Protein AF-A0A840H169-F1 (afdb_monomer_lite)

Sequence (80 aa):
MVFDATIQASQSAHVPAATKTELALEIVGEEAFDALGSATPIGRVGDPSETGAVVAFLASSDSSFMTGGEVFVDGGLAQV

Secondary structure (DSSP, 8-state):
-------------SS---B--HHHHHHH-HHHHHHHHHHSTTSSPBPHHHHHHHHHHHTSGGGTT--S-----STTTT--

Foldseek 3Di:
DPPPFPPCLPCCCVPHLAEDDPVCCVVQNDVVQQVSQCLAPQNHGHYVVLVVVVVVCCVDCVCVPPGPDHDDPRSCNVPD

Structure (mmCIF, N/CA/C/O backbone):
data_AF-A0A840H169-F1
#
_entry.id   AF-A0A840H169-F1
#
loop_
_atom_site.group_PDB
_atom_site.id
_atom_site.type_symbol
_atom_site.label_atom_id
_atom_site.label_alt_id
_atom_site.label_comp_id
_atom_site.label_asym_id
_atom_site.label_entity_id
_atom_site.label_seq_id
_atom_site.pdbx_PDB_ins_code
_atom_site.Cartn_x
_atom_site.Cartn_y
_atom_site.Cartn_z
_atom_site.occupancy
_atom_site.B_iso_or_equiv
_atom_site.auth_seq_id
_atom_site.auth_comp_id
_atom_site.auth_asym_id
_atom_site.auth_atom_id
_atom_site.pdbx_PDB_model_num
ATOM 1 N N . MET A 1 1 ? -20.196 4.284 20.091 1.00 39.78 1 MET A N 1
ATOM 2 C CA . MET A 1 1 ? -19.548 5.552 19.706 1.00 39.78 1 MET A CA 1
ATOM 3 C C . MET A 1 1 ? -18.079 5.235 19.453 1.00 39.78 1 MET A C 1
ATOM 5 O O . MET A 1 1 ? -17.318 5.280 20.397 1.00 39.78 1 MET A O 1
ATOM 9 N N . VAL A 1 2 ? -17.732 4.756 18.253 1.00 38.00 2 VAL A N 1
ATOM 10 C CA . VAL A 1 2 ? -16.356 4.661 17.709 1.00 38.00 2 VAL A CA 1
ATOM 11 C C . VAL A 1 2 ? -16.492 4.216 16.246 1.00 38.00 2 VAL A C 1
ATOM 13 O O . VAL A 1 2 ? -16.343 3.051 15.912 1.00 38.00 2 VAL A O 1
ATOM 16 N N . PHE A 1 3 ? -16.914 5.145 15.392 1.00 35.97 3 PHE A N 1
ATOM 17 C CA . PHE A 1 3 ? -16.850 5.028 13.927 1.00 35.97 3 PHE A CA 1
ATOM 18 C C . PHE A 1 3 ? -16.184 6.293 13.364 1.00 35.97 3 PHE A C 1
ATOM 20 O O . PHE A 1 3 ? -16.591 6.814 12.335 1.00 35.97 3 PHE A O 1
ATOM 27 N N . ASP A 1 4 ? -15.198 6.829 14.089 1.00 40.34 4 ASP A N 1
ATOM 28 C CA . ASP A 1 4 ? -14.475 8.045 13.703 1.00 40.34 4 ASP A CA 1
ATOM 29 C C . ASP A 1 4 ? -12.964 7.814 13.754 1.00 40.34 4 ASP A C 1
ATOM 31 O O . ASP A 1 4 ? -12.217 8.413 14.520 1.00 40.34 4 ASP A O 1
ATOM 35 N N . ALA A 1 5 ? -12.530 6.842 12.963 1.00 39.22 5 ALA A N 1
ATOM 36 C CA . ALA A 1 5 ? -11.144 6.716 12.556 1.00 39.22 5 ALA A CA 1
ATOM 37 C C . ALA A 1 5 ? -11.156 6.440 11.057 1.00 39.22 5 ALA A C 1
ATOM 39 O O . ALA A 1 5 ? -10.751 5.380 10.586 1.00 39.22 5 ALA A O 1
ATOM 40 N N . THR A 1 6 ? -11.670 7.404 10.292 1.00 42.44 6 THR A N 1
ATOM 41 C CA . THR A 1 6 ? -11.329 7.476 8.872 1.00 42.44 6 THR A CA 1
ATOM 42 C C . THR A 1 6 ? -9.880 7.945 8.827 1.00 42.44 6 THR A C 1
ATOM 44 O O . THR A 1 6 ? -9.600 9.124 8.630 1.00 42.44 6 THR A O 1
ATOM 47 N N . ILE A 1 7 ? -8.947 7.031 9.114 1.00 43.12 7 ILE A N 1
ATOM 48 C CA . ILE A 1 7 ? -7.545 7.219 8.768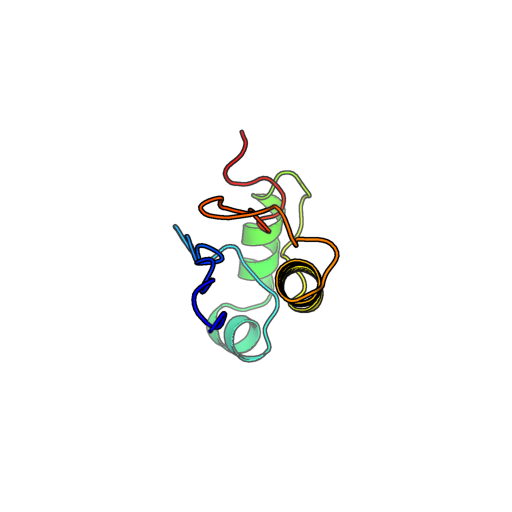 1.00 43.12 7 ILE A CA 1
ATOM 49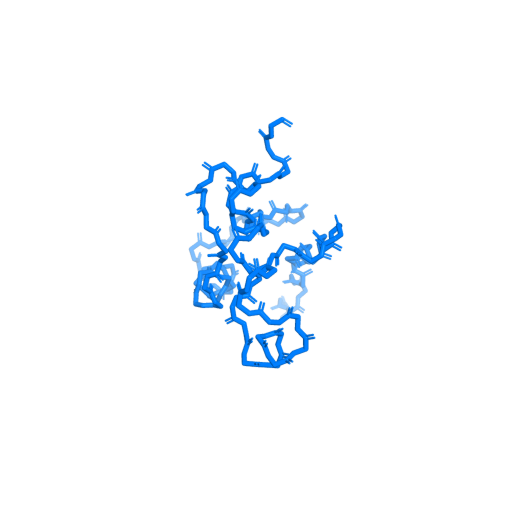 C C . ILE A 1 7 ? -7.580 7.437 7.264 1.00 43.12 7 ILE A C 1
ATOM 51 O O . ILE A 1 7 ? -7.943 6.536 6.505 1.00 43.12 7 ILE A O 1
ATOM 55 N N . GLN A 1 8 ? -7.288 8.663 6.838 1.00 40.94 8 GLN A N 1
ATOM 56 C CA . GLN A 1 8 ? -6.926 8.902 5.459 1.00 40.94 8 GLN A CA 1
ATOM 57 C C . GLN A 1 8 ? -5.652 8.085 5.268 1.00 40.94 8 GLN A C 1
ATOM 59 O O . GLN A 1 8 ? -4.559 8.549 5.576 1.00 40.94 8 GLN A O 1
ATOM 64 N N . ALA A 1 9 ? -5.789 6.835 4.811 1.00 41.56 9 ALA A N 1
ATOM 65 C CA . ALA A 1 9 ? -4.761 6.221 3.999 1.00 41.56 9 ALA A CA 1
ATOM 66 C C . ALA A 1 9 ? -4.594 7.226 2.870 1.00 41.56 9 ALA A C 1
ATOM 68 O O . ALA A 1 9 ? -5.440 7.307 1.977 1.00 41.56 9 ALA A O 1
ATOM 69 N N . SER A 1 10 ? -3.646 8.138 3.064 1.00 37.97 10 SER A N 1
ATOM 70 C CA . SER A 1 10 ? -3.414 9.257 2.189 1.00 37.97 10 SER A CA 1
ATOM 71 C C . SER A 1 10 ? -3.134 8.617 0.848 1.00 37.97 10 SER A C 1
ATOM 73 O O . SER A 1 10 ? -2.059 8.072 0.607 1.00 37.97 10 SER A O 1
ATOM 75 N N . GLN A 1 11 ? -4.143 8.639 -0.023 1.00 37.97 11 GLN A N 1
ATOM 76 C CA . GLN A 1 11 ? -3.945 8.638 -1.454 1.00 37.97 11 GLN A CA 1
ATOM 77 C C . GLN A 1 11 ? -3.189 9.929 -1.780 1.00 37.97 11 GLN A C 1
ATOM 79 O O . GLN A 1 11 ? -3.692 10.805 -2.478 1.00 37.97 11 GLN A O 1
ATOM 84 N N . SER A 1 12 ? -1.961 10.074 -1.290 1.00 36.62 12 SER A N 1
ATOM 85 C CA . SER A 1 12 ? -0.992 10.933 -1.935 1.00 36.62 12 SER A CA 1
ATOM 86 C C . SER A 1 12 ? -0.496 10.154 -3.147 1.00 36.62 12 SER A C 1
ATOM 88 O O . SER A 1 12 ? 0.628 9.670 -3.222 1.00 36.62 12 SER A O 1
ATOM 90 N N . ALA A 1 13 ? -1.410 9.990 -4.103 1.00 34.88 13 ALA A N 1
ATOM 91 C CA . ALA A 1 13 ? -1.116 9.746 -5.497 1.00 34.88 13 ALA A CA 1
ATOM 92 C C . ALA A 1 13 ? -0.473 11.028 -6.043 1.00 34.88 13 ALA A C 1
ATOM 94 O O . ALA A 1 13 ? -1.081 11.763 -6.822 1.00 34.88 13 ALA A O 1
ATOM 95 N N . HIS A 1 14 ? 0.720 11.374 -5.563 1.00 37.38 14 HIS A N 1
ATOM 96 C CA . HIS A 1 14 ? 1.422 12.566 -6.016 1.00 37.38 14 HIS A CA 1
ATOM 97 C C . HIS A 1 14 ? 2.137 12.272 -7.339 1.00 37.38 14 HIS A C 1
ATOM 99 O O . HIS A 1 14 ? 3.354 12.237 -7.399 1.00 37.38 14 HIS A O 1
ATOM 105 N N . VAL A 1 15 ? 1.346 12.074 -8.403 1.00 32.91 15 VAL A N 1
ATOM 106 C CA . VAL A 1 15 ? 1.584 11.131 -9.517 1.00 32.91 15 VAL A CA 1
ATOM 107 C C . VAL A 1 15 ? 1.183 9.735 -9.025 1.00 32.91 15 VAL A C 1
ATOM 109 O O . VAL A 1 15 ? 1.678 9.328 -7.980 1.00 32.91 15 VAL A O 1
ATOM 112 N N . PRO A 1 16 ? 0.219 9.030 -9.650 1.00 46.59 16 PRO A N 1
ATOM 113 C CA . PRO A 1 16 ? -0.278 7.766 -9.113 1.00 46.59 16 PRO A CA 1
ATOM 114 C C . PRO A 1 16 ? 0.904 6.843 -8.825 1.00 46.59 16 PRO A C 1
ATOM 116 O O . PRO A 1 16 ? 1.608 6.442 -9.750 1.00 46.59 16 PRO A O 1
ATOM 119 N N . ALA A 1 17 ? 1.133 6.532 -7.545 1.00 53.06 17 ALA A N 1
ATOM 120 C CA . ALA A 1 17 ? 1.958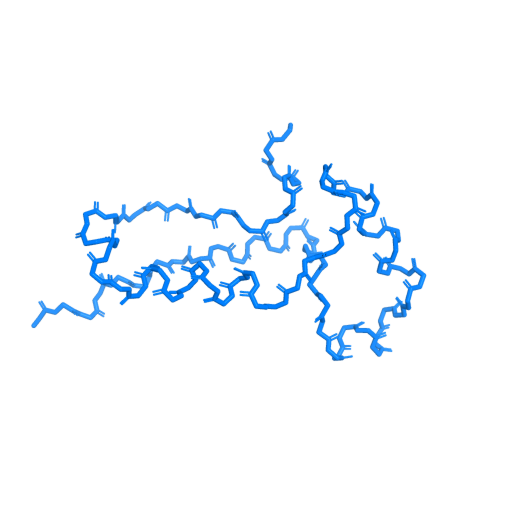 5.395 -7.185 1.00 53.06 17 ALA A CA 1
ATOM 121 C C . ALA A 1 17 ? 1.321 4.216 -7.918 1.00 53.06 17 ALA A C 1
ATOM 123 O O . ALA A 1 17 ? 0.141 3.918 -7.720 1.00 53.06 17 ALA A O 1
ATOM 124 N N . ALA A 1 18 ? 2.034 3.686 -8.906 1.00 64.38 18 ALA A N 1
ATOM 125 C CA . ALA A 1 18 ? 1.433 2.810 -9.888 1.00 64.38 18 ALA A CA 1
ATOM 126 C C . ALA A 1 18 ? 1.038 1.504 -9.202 1.00 64.38 18 ALA A C 1
ATOM 128 O O . ALA A 1 18 ? 1.884 0.674 -8.876 1.00 64.38 18 ALA A O 1
ATOM 129 N N . THR A 1 19 ? -0.257 1.346 -8.955 1.00 70.00 19 THR A N 1
ATOM 130 C CA . THR A 1 19 ? -0.848 0.096 -8.491 1.00 70.00 19 THR A CA 1
ATOM 131 C C . THR A 1 19 ? -1.393 -0.639 -9.704 1.00 70.00 19 THR A C 1
ATOM 133 O O . THR A 1 19 ? -2.131 -0.056 -10.505 1.00 70.00 19 THR A O 1
ATOM 136 N N . LYS A 1 20 ? -1.049 -1.924 -9.848 1.00 68.25 20 LYS A N 1
ATOM 13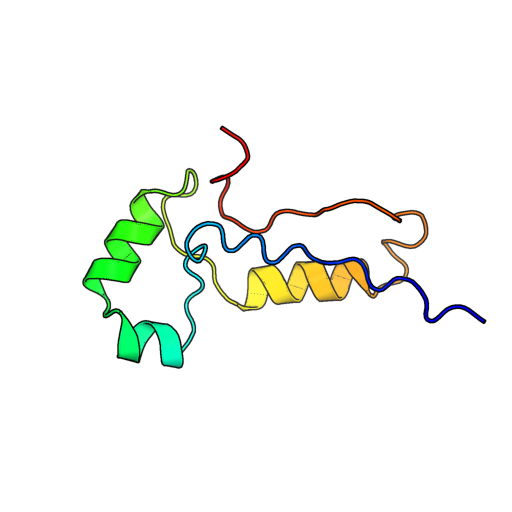7 C CA . LYS A 1 20 ? -1.557 -2.791 -10.922 1.00 68.25 20 LYS A CA 1
ATOM 138 C C . LYS A 1 20 ? -3.052 -3.017 -10.752 1.00 68.25 20 LYS A C 1
ATOM 140 O O . LYS A 1 20 ? -3.488 -3.952 -10.093 1.00 68.25 20 LYS A O 1
ATOM 145 N N . THR A 1 21 ? -3.845 -2.145 -11.352 1.00 73.81 21 THR A N 1
ATOM 146 C CA . THR A 1 21 ? -5.290 -2.323 -11.485 1.00 73.81 21 THR A CA 1
ATOM 147 C C . THR A 1 21 ? -5.618 -2.534 -12.952 1.00 73.81 21 THR A C 1
ATOM 149 O O . THR A 1 21 ? -4.960 -1.955 -13.815 1.00 73.81 21 THR A O 1
ATOM 152 N N . GLU A 1 22 ? -6.636 -3.346 -13.229 1.00 73.38 22 GLU A N 1
ATOM 153 C CA . GLU A 1 22 ? -7.046 -3.685 -14.598 1.00 73.38 22 GLU A CA 1
ATOM 154 C C . GLU A 1 22 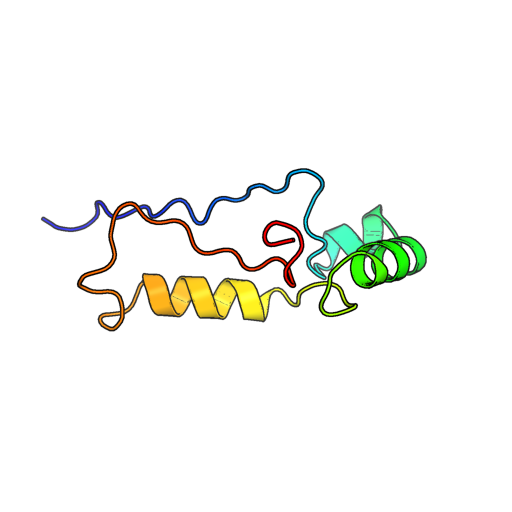? -7.273 -2.426 -15.451 1.00 73.38 22 GLU A C 1
ATOM 156 O O . GLU A 1 22 ? -6.701 -2.277 -16.525 1.00 73.38 22 GLU A O 1
ATOM 161 N N . LEU A 1 23 ? -8.013 -1.454 -14.904 1.00 76.19 23 LEU A N 1
ATOM 162 C CA . LEU A 1 23 ? -8.297 -0.184 -15.572 1.00 76.19 23 LEU A CA 1
ATOM 163 C C . LEU A 1 23 ? -7.027 0.633 -15.853 1.00 76.19 23 LEU A C 1
ATOM 165 O O . LEU A 1 23 ? -6.912 1.269 -16.896 1.00 76.19 23 LEU A O 1
ATOM 169 N N . ALA A 1 24 ? -6.070 0.649 -14.925 1.00 71.25 24 ALA A N 1
ATOM 170 C CA . ALA A 1 24 ? -4.839 1.401 -15.122 1.00 71.25 24 ALA A CA 1
ATOM 171 C C . ALA A 1 24 ? -3.933 0.736 -16.168 1.00 71.25 24 ALA A C 1
ATOM 173 O O . ALA A 1 24 ? -3.333 1.440 -16.977 1.00 71.25 24 ALA A O 1
ATOM 174 N N . LEU A 1 25 ? -3.870 -0.598 -16.202 1.00 72.19 25 LEU A N 1
ATOM 175 C CA . LEU A 1 25 ? -3.144 -1.326 -17.245 1.00 72.19 25 LEU A CA 1
ATOM 176 C C . LEU A 1 25 ? -3.719 -1.025 -18.634 1.00 72.19 25 LEU A C 1
ATOM 178 O O . LEU A 1 25 ? -2.954 -0.762 -19.559 1.00 72.19 25 LEU A O 1
ATOM 182 N N . GLU A 1 26 ? -5.048 -0.985 -18.761 1.00 77.12 26 GLU A N 1
ATOM 183 C CA . GLU A 1 26 ? -5.726 -0.662 -20.021 1.00 77.12 26 GLU A CA 1
ATOM 184 C C . GLU A 1 26 ? -5.442 0.776 -20.495 1.00 77.12 26 GLU A C 1
ATOM 186 O O . GLU A 1 26 ? -5.239 1.010 -21.685 1.00 77.12 26 GLU A O 1
ATOM 191 N N . ILE A 1 27 ? -5.396 1.745 -19.574 1.00 79.25 27 ILE A N 1
ATOM 192 C CA . ILE A 1 27 ? -5.223 3.170 -19.908 1.00 79.25 27 ILE A CA 1
ATOM 193 C C . ILE A 1 27 ? -3.760 3.534 -20.186 1.00 79.25 27 ILE A C 1
ATOM 195 O O . ILE A 1 27 ? -3.486 4.336 -21.079 1.00 79.25 27 ILE A O 1
ATOM 199 N N . VAL A 1 28 ? -2.828 3.018 -19.383 1.00 76.75 28 VAL A N 1
ATOM 200 C CA . VAL A 1 28 ? -1.433 3.489 -19.364 1.00 76.75 28 VAL A CA 1
ATOM 201 C C . VAL A 1 28 ? -0.499 2.536 -20.126 1.00 76.75 28 VAL A C 1
ATOM 203 O O . VAL A 1 28 ? 0.522 2.972 -20.654 1.00 76.75 28 VAL A O 1
ATOM 206 N N . GLY A 1 29 ? -0.869 1.257 -20.251 1.00 80.88 29 GLY A N 1
ATOM 207 C CA . GLY A 1 29 ? -0.081 0.238 -20.943 1.00 80.88 29 GLY A CA 1
ATOM 208 C C . GLY A 1 29 ? 1.064 -0.340 -20.103 1.00 80.88 29 GLY A C 1
ATOM 209 O O . GLY A 1 29 ? 1.544 0.263 -19.143 1.00 80.88 29 GLY A O 1
ATOM 210 N N . GLU A 1 30 ? 1.509 -1.539 -20.478 1.00 82.75 30 GLU A N 1
ATOM 211 C CA . GLU A 1 30 ? 2.494 -2.334 -19.727 1.00 82.75 30 GLU A CA 1
ATOM 212 C C . GLU A 1 30 ? 3.868 -1.645 -19.626 1.00 82.75 30 GLU A C 1
ATOM 214 O O . GLU A 1 30 ? 4.452 -1.583 -18.548 1.00 82.75 30 GLU A O 1
ATOM 219 N N . GLU A 1 31 ? 4.333 -1.012 -20.708 1.00 84.50 31 GLU A N 1
ATOM 220 C CA . GLU A 1 31 ? 5.624 -0.304 -20.752 1.00 84.50 31 GLU A CA 1
ATOM 221 C C . GLU A 1 31 ? 5.692 0.858 -19.747 1.00 84.50 31 GLU A C 1
ATOM 223 O O . GLU A 1 31 ? 6.702 1.067 -19.071 1.00 84.50 31 GLU A O 1
ATOM 228 N N . ALA A 1 32 ? 4.597 1.602 -19.597 1.00 81.69 32 ALA A N 1
ATOM 229 C CA . ALA A 1 32 ? 4.527 2.680 -18.622 1.00 81.69 32 ALA A CA 1
ATOM 230 C C . ALA A 1 32 ? 4.487 2.146 -17.184 1.00 81.69 32 ALA A C 1
ATOM 232 O O . ALA A 1 32 ? 5.058 2.763 -16.286 1.00 81.69 32 ALA A O 1
ATOM 233 N N . PHE A 1 33 ? 3.858 0.991 -16.959 1.00 80.81 33 PHE A N 1
ATOM 234 C CA . PHE A 1 33 ? 3.892 0.308 -15.669 1.00 80.81 33 PHE A CA 1
ATOM 235 C C . PHE A 1 33 ? 5.307 -0.138 -15.299 1.00 80.81 33 PHE A C 1
ATOM 237 O O . PHE A 1 33 ? 5.732 0.081 -14.166 1.00 80.81 33 PHE A O 1
ATOM 244 N N . ASP A 1 34 ? 6.066 -0.687 -16.242 1.00 84.81 34 ASP A N 1
ATOM 245 C CA . ASP A 1 34 ? 7.460 -1.072 -16.008 1.00 84.81 34 ASP A CA 1
ATOM 246 C C . ASP A 1 34 ? 8.345 0.143 -15.693 1.00 84.81 34 ASP A C 1
ATOM 248 O O . ASP A 1 34 ? 9.161 0.105 -14.762 1.00 84.81 34 ASP A O 1
ATOM 252 N N . ALA A 1 35 ? 8.140 1.256 -16.405 1.00 85.44 35 ALA A N 1
ATOM 253 C CA . ALA A 1 35 ? 8.833 2.513 -16.135 1.00 85.44 35 ALA A CA 1
ATOM 254 C C . ALA A 1 35 ? 8.490 3.077 -14.744 1.00 85.44 35 ALA A C 1
ATOM 256 O O . ALA A 1 35 ? 9.389 3.465 -13.994 1.00 85.44 35 ALA A O 1
ATOM 257 N N . LEU A 1 36 ? 7.206 3.080 -14.368 1.00 82.56 36 LEU A N 1
ATOM 258 C CA . LEU A 1 36 ? 6.748 3.538 -13.052 1.00 82.56 36 LEU A CA 1
ATOM 259 C C . LEU A 1 36 ? 7.277 2.642 -11.929 1.00 82.56 36 LEU A C 1
ATOM 261 O O . LEU A 1 36 ? 7.723 3.142 -10.899 1.00 82.56 36 LEU A O 1
ATOM 265 N N . GLY A 1 37 ? 7.278 1.324 -12.133 1.00 87.25 37 GLY A N 1
ATOM 266 C CA . GLY A 1 37 ? 7.819 0.375 -11.169 1.00 87.25 37 GLY A CA 1
ATOM 267 C C . GLY A 1 37 ? 9.311 0.580 -10.934 1.00 87.25 37 GLY A C 1
ATOM 268 O O . GLY A 1 37 ? 9.747 0.636 -9.786 1.00 87.25 37 GLY A O 1
ATOM 269 N N . SER A 1 38 ? 10.074 0.783 -12.007 1.00 89.38 38 SER A N 1
ATOM 270 C CA . SER A 1 38 ? 11.523 1.018 -11.947 1.00 89.38 38 SER A CA 1
ATOM 271 C C . SER A 1 38 ? 11.907 2.297 -11.194 1.00 89.38 38 SER A C 1
ATOM 273 O O . SER A 1 38 ? 13.031 2.400 -10.709 1.00 89.38 38 SER A O 1
ATOM 275 N N . ALA A 1 39 ? 10.995 3.269 -11.087 1.00 85.88 39 ALA A N 1
ATOM 276 C CA . ALA A 1 39 ? 11.212 4.499 -10.327 1.00 85.88 39 ALA A CA 1
ATOM 277 C C . ALA A 1 39 ? 11.027 4.320 -8.808 1.00 85.88 39 ALA A C 1
ATOM 279 O O . ALA A 1 39 ? 11.528 5.130 -8.030 1.00 85.88 39 ALA A O 1
ATOM 280 N N . THR A 1 40 ? 10.321 3.273 -8.371 1.00 87.56 40 THR A N 1
ATOM 281 C CA . THR A 1 40 ? 10.185 2.950 -6.943 1.00 87.56 40 THR A CA 1
ATOM 282 C C . THR A 1 40 ? 11.491 2.348 -6.403 1.00 87.56 40 THR A C 1
ATOM 284 O O . THR A 1 40 ? 12.134 1.571 -7.112 1.00 87.56 40 THR A O 1
ATOM 287 N N . PRO A 1 41 ? 11.881 2.601 -5.141 1.00 89.75 41 PRO A N 1
ATOM 288 C CA . PRO A 1 41 ? 13.015 1.908 -4.519 1.00 89.75 41 PRO A CA 1
ATOM 289 C C . PRO A 1 41 ? 12.910 0.376 -4.507 1.00 89.75 41 PRO A C 1
ATOM 291 O O . PRO A 1 41 ? 13.927 -0.310 -4.594 1.00 89.75 41 PRO A O 1
ATOM 294 N N . ILE A 1 42 ? 11.696 -0.178 -4.426 1.00 90.69 42 ILE A N 1
ATOM 295 C CA . ILE A 1 42 ? 11.465 -1.629 -4.532 1.00 90.69 42 ILE A CA 1
ATOM 296 C C . ILE A 1 42 ? 11.580 -2.158 -5.978 1.00 90.69 42 ILE A C 1
ATOM 298 O O . ILE A 1 42 ? 11.623 -3.370 -6.188 1.00 90.69 42 ILE A O 1
ATOM 302 N N . GLY A 1 43 ? 11.645 -1.272 -6.977 1.00 90.81 43 GLY A N 1
ATOM 303 C CA . GLY A 1 43 ? 11.841 -1.611 -8.388 1.00 90.81 43 GLY A CA 1
ATOM 304 C C . GLY A 1 43 ? 10.624 -2.242 -9.065 1.00 90.81 43 GLY A C 1
ATOM 305 O O . GLY A 1 43 ? 10.769 -2.899 -10.094 1.00 90.81 43 GLY A O 1
ATOM 306 N N . ARG A 1 44 ? 9.423 -2.087 -8.495 1.00 90.56 44 ARG A N 1
ATOM 307 C CA . ARG A 1 44 ? 8.173 -2.558 -9.097 1.00 90.56 44 ARG A CA 1
ATOM 308 C C . ARG A 1 44 ? 6.971 -1.739 -8.650 1.00 90.56 44 ARG A C 1
ATOM 310 O O . ARG A 1 44 ? 6.936 -1.158 -7.574 1.00 90.56 44 ARG A O 1
ATOM 317 N N . VAL A 1 45 ? 5.940 -1.799 -9.471 1.00 88.25 45 VAL A N 1
ATOM 318 C CA . VAL A 1 45 ? 4.594 -1.334 -9.144 1.00 88.25 45 VAL A CA 1
ATOM 319 C C . VAL A 1 45 ? 3.961 -2.174 -8.031 1.00 88.25 45 VAL A C 1
ATOM 321 O O . VAL A 1 45 ? 4.275 -3.362 -7.865 1.00 88.25 45 VAL A O 1
ATOM 324 N N . GLY A 1 46 ? 3.071 -1.545 -7.266 1.00 86.44 46 GLY A N 1
ATOM 325 C CA . GLY A 1 46 ? 2.350 -2.189 -6.172 1.00 86.44 46 GLY A CA 1
ATOM 326 C C . GLY A 1 46 ? 1.248 -3.117 -6.678 1.00 86.44 46 GLY A C 1
ATOM 327 O O . GLY A 1 46 ? 0.606 -2.844 -7.697 1.00 86.44 46 GLY A O 1
ATOM 328 N N . ASP A 1 47 ? 1.004 -4.204 -5.956 1.00 87.44 47 ASP A N 1
ATOM 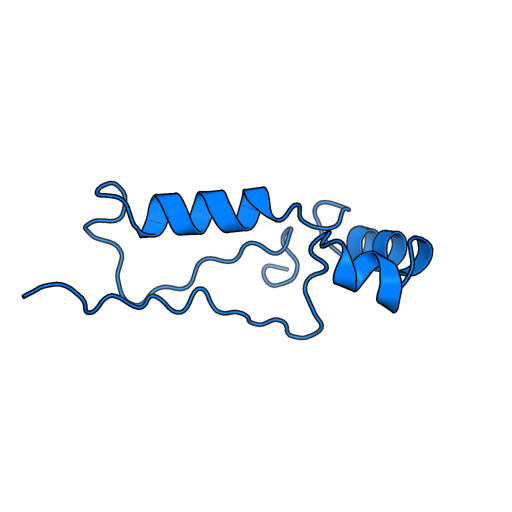329 C CA . ASP A 1 47 ? -0.195 -5.021 -6.127 1.00 87.44 47 ASP A CA 1
ATOM 330 C C . ASP A 1 47 ? -1.336 -4.456 -5.252 1.00 87.44 47 ASP A C 1
ATOM 332 O O . ASP A 1 47 ? -1.089 -4.084 -4.101 1.00 87.44 47 ASP A O 1
ATOM 336 N N . PRO A 1 48 ? -2.592 -4.386 -5.737 1.00 82.38 48 PRO A N 1
ATOM 337 C CA . PRO A 1 48 ? -3.720 -3.890 -4.943 1.00 82.38 48 PRO A CA 1
ATOM 338 C C . PRO A 1 48 ? -3.889 -4.583 -3.585 1.00 82.38 48 PRO A C 1
ATOM 340 O O . PRO A 1 48 ? -4.362 -3.963 -2.627 1.00 82.38 48 PRO A O 1
ATOM 343 N N . SER A 1 49 ? -3.506 -5.859 -3.482 1.00 86.19 49 SER A N 1
ATOM 344 C CA . SER A 1 49 ? -3.567 -6.617 -2.232 1.00 86.19 49 SER A CA 1
ATOM 345 C C . SER A 1 49 ? -2.624 -6.076 -1.156 1.00 86.19 49 SER A C 1
ATOM 347 O O . SER A 1 49 ? -2.933 -6.212 0.025 1.00 86.19 49 SER A O 1
ATOM 349 N N . GLU A 1 50 ? -1.534 -5.397 -1.524 1.00 87.94 50 GLU A N 1
ATOM 350 C CA . GLU A 1 50 ? -0.601 -4.787 -0.570 1.00 87.94 50 GLU A CA 1
ATOM 351 C C . GLU A 1 50 ? -1.258 -3.602 0.146 1.00 87.94 50 GLU A C 1
ATOM 353 O O . GLU A 1 50 ? -1.234 -3.516 1.376 1.00 87.94 50 GLU A O 1
ATOM 358 N N . THR A 1 51 ? -1.943 -2.731 -0.602 1.00 83.69 51 THR A N 1
ATOM 359 C CA . THR A 1 51 ? -2.768 -1.665 -0.015 1.00 83.69 51 THR A CA 1
ATOM 360 C C . THR A 1 51 ? -3.930 -2.255 0.783 1.00 83.69 51 THR A C 1
ATOM 362 O O . THR A 1 51 ? -4.208 -1.809 1.896 1.00 83.69 51 THR A O 1
ATOM 365 N N . GLY A 1 52 ? -4.586 -3.292 0.252 1.00 82.00 52 GLY A N 1
ATOM 366 C CA . GLY A 1 52 ? -5.684 -3.983 0.930 1.00 82.00 52 GLY A CA 1
ATOM 367 C C . GLY A 1 52 ? -5.281 -4.570 2.286 1.00 82.00 52 GLY A C 1
ATOM 368 O O . GLY A 1 52 ? -6.031 -4.444 3.252 1.00 82.00 52 GLY A O 1
ATOM 369 N N . ALA A 1 53 ? -4.085 -5.150 2.389 1.00 88.62 53 ALA A N 1
ATOM 370 C CA . ALA A 1 53 ? -3.559 -5.698 3.635 1.00 88.62 53 ALA A CA 1
ATOM 371 C C . ALA A 1 53 ? -3.337 -4.611 4.697 1.00 88.62 53 ALA A C 1
ATOM 373 O O . ALA A 1 53 ? -3.699 -4.805 5.858 1.00 88.62 53 ALA A O 1
ATOM 374 N N . VAL A 1 54 ? -2.808 -3.445 4.307 1.00 88.25 54 VAL A N 1
ATOM 375 C CA . VAL A 1 54 ? -2.632 -2.310 5.229 1.00 88.25 54 VAL A CA 1
ATOM 376 C C . VAL A 1 54 ? -3.978 -1.757 5.684 1.00 88.25 54 VAL A C 1
ATOM 378 O O . VAL A 1 54 ? -4.159 -1.501 6.872 1.00 88.25 54 VAL A O 1
ATOM 381 N N . VAL A 1 55 ? -4.956 -1.645 4.782 1.00 86.50 55 VAL A N 1
ATOM 382 C CA . VAL A 1 55 ? -6.326 -1.254 5.150 1.00 86.50 55 VAL A CA 1
ATOM 383 C C . VAL A 1 55 ? -6.939 -2.261 6.127 1.00 86.50 55 VAL A C 1
ATOM 385 O O . VAL A 1 55 ? -7.527 -1.854 7.127 1.00 86.50 55 VAL A O 1
ATOM 388 N N . ALA A 1 56 ? -6.772 -3.565 5.887 1.00 86.81 56 ALA A N 1
ATOM 389 C CA . ALA A 1 56 ? -7.271 -4.608 6.779 1.00 86.81 56 ALA A CA 1
ATOM 390 C C . ALA A 1 56 ? -6.626 -4.533 8.173 1.00 86.81 56 ALA A C 1
ATOM 392 O O . ALA A 1 56 ? -7.333 -4.631 9.173 1.00 86.81 56 ALA A O 1
ATOM 393 N N . PHE A 1 57 ? -5.312 -4.300 8.246 1.00 90.38 57 PHE A N 1
ATOM 394 C CA . PHE A 1 57 ? -4.608 -4.064 9.507 1.00 90.38 57 PHE A CA 1
ATOM 395 C C . PHE A 1 57 ? -5.145 -2.823 10.231 1.00 90.38 57 PHE A C 1
ATOM 397 O O . PHE A 1 57 ? -5.501 -2.912 11.405 1.00 90.38 57 PHE A O 1
ATOM 404 N N . LEU A 1 58 ? -5.268 -1.688 9.535 1.00 86.19 58 LEU A N 1
ATOM 405 C CA . LEU A 1 58 ? -5.764 -0.441 10.125 1.00 86.19 58 LEU A CA 1
ATOM 406 C C . LEU A 1 58 ? -7.216 -0.552 10.603 1.00 86.19 58 LEU A C 1
ATOM 408 O O . LEU A 1 58 ? -7.568 0.085 11.590 1.00 86.19 58 LEU A O 1
ATOM 412 N N . ALA A 1 59 ? -8.031 -1.383 9.954 1.00 86.06 59 ALA A N 1
ATOM 413 C CA . ALA A 1 59 ? -9.402 -1.676 10.365 1.00 86.06 59 ALA A CA 1
ATOM 414 C C . ALA A 1 59 ? -9.512 -2.729 11.491 1.00 86.06 59 ALA A C 1
ATOM 416 O O . ALA A 1 59 ? -10.612 -2.974 11.990 1.00 86.06 59 ALA A O 1
ATOM 417 N N . SER A 1 60 ? -8.410 -3.381 11.871 1.00 90.31 60 SER A N 1
ATOM 418 C CA . SER A 1 60 ? -8.392 -4.449 12.878 1.00 90.31 60 SER A CA 1
ATOM 419 C C . SER A 1 60 ? -8.167 -3.926 14.304 1.00 90.31 60 SER A C 1
ATOM 421 O O . SER A 1 60 ? -7.886 -2.753 14.528 1.00 90.31 60 SER A O 1
ATOM 423 N N . SER A 1 61 ? -8.249 -4.811 15.304 1.00 92.06 61 SER A N 1
ATOM 424 C CA . SER A 1 61 ? -7.858 -4.489 16.686 1.00 92.06 61 SER A CA 1
ATOM 425 C C . SER A 1 61 ? -6.353 -4.264 16.865 1.00 92.06 61 SER A C 1
ATOM 427 O O . SER A 1 61 ? -5.940 -3.674 17.868 1.00 92.06 61 SER A O 1
ATOM 429 N N . ASP A 1 62 ? -5.535 -4.720 15.916 1.00 94.88 62 ASP A N 1
ATOM 430 C CA . ASP A 1 62 ? -4.074 -4.666 16.019 1.00 94.88 62 ASP A CA 1
ATOM 431 C C . ASP A 1 62 ? -3.542 -3.233 15.859 1.00 94.88 62 ASP A C 1
ATOM 433 O O . ASP A 1 62 ? -2.436 -2.924 16.297 1.00 94.88 62 ASP A O 1
ATOM 437 N N . SER A 1 63 ? -4.363 -2.329 15.320 1.00 91.69 63 SER A N 1
ATOM 438 C CA . SER A 1 63 ? -4.107 -0.892 15.206 1.00 91.69 63 SER A CA 1
ATOM 439 C C . SER A 1 63 ? -4.804 -0.064 16.301 1.00 91.69 63 SER A C 1
ATOM 441 O O . SER A 1 63 ? -4.889 1.155 16.186 1.00 91.69 63 SER A O 1
ATOM 443 N N . SER A 1 64 ? -5.296 -0.681 17.386 1.00 92.44 64 SER A N 1
ATOM 444 C CA . SER A 1 64 ? -6.184 -0.028 18.377 1.00 92.44 64 SER A CA 1
ATOM 445 C C . SER A 1 64 ? -5.639 1.232 19.068 1.00 92.44 64 SER A C 1
ATOM 447 O O . SER A 1 64 ? -6.420 1.998 19.633 1.00 92.44 64 SER A O 1
ATOM 449 N N . PHE A 1 65 ? -4.326 1.473 19.025 1.00 88.50 65 PHE A N 1
ATOM 450 C CA . PHE A 1 65 ? -3.688 2.684 19.558 1.00 88.50 65 PHE A CA 1
ATOM 451 C C . PHE A 1 65 ? -3.073 3.587 18.472 1.00 88.50 65 PHE A C 1
ATOM 453 O O . PHE A 1 65 ? -2.364 4.543 18.778 1.00 88.50 65 PHE A O 1
ATOM 460 N N . MET A 1 66 ? -3.329 3.293 17.197 1.00 87.75 66 MET A N 1
ATOM 461 C CA . MET A 1 66 ? -2.894 4.097 16.060 1.00 87.75 66 MET A CA 1
ATOM 462 C C . MET A 1 66 ? -4.011 5.061 15.664 1.00 87.75 66 MET A C 1
ATOM 464 O O . MET A 1 66 ? -5.110 4.654 15.301 1.00 87.75 66 MET A O 1
ATOM 468 N N . THR A 1 67 ? -3.733 6.359 15.724 1.00 83.94 67 THR A N 1
ATOM 469 C CA . THR A 1 67 ? -4.664 7.404 15.287 1.00 83.94 67 THR A CA 1
ATOM 470 C C . THR A 1 67 ? -3.894 8.616 14.776 1.00 83.94 67 THR A C 1
ATOM 472 O O . THR A 1 67 ? -2.768 8.860 15.208 1.00 83.94 67 THR A O 1
ATOM 475 N N . GLY A 1 68 ? -4.480 9.353 13.828 1.00 79.31 68 GLY A N 1
ATOM 476 C CA . GLY A 1 68 ? -3.913 10.589 13.273 1.00 79.31 68 GLY A CA 1
ATOM 477 C C . GLY A 1 68 ? -2.616 10.437 12.466 1.00 79.31 68 GLY A C 1
ATOM 478 O O . GLY A 1 68 ? -2.025 11.450 12.106 1.00 79.31 68 GLY A O 1
ATOM 479 N N . GLY A 1 69 ? -2.160 9.209 12.201 1.00 80.69 69 GLY A N 1
ATOM 480 C CA . GLY A 1 69 ? -0.954 8.922 11.421 1.00 80.69 69 GLY A CA 1
ATOM 481 C C . GLY A 1 69 ? -1.252 8.522 9.977 1.00 80.69 69 GLY A C 1
ATOM 482 O O . GLY A 1 69 ? -2.345 8.050 9.666 1.00 80.69 69 GLY A O 1
ATOM 483 N N . GLU A 1 70 ? -0.248 8.666 9.116 1.00 81.06 70 GLU A N 1
ATOM 484 C CA . GLU A 1 70 ? -0.266 8.189 7.731 1.00 81.06 70 GLU A CA 1
ATOM 485 C C . GLU A 1 70 ? 0.600 6.930 7.595 1.00 81.06 70 GLU A C 1
ATOM 487 O O . GLU A 1 70 ? 1.648 6.809 8.233 1.00 81.06 70 GLU A O 1
ATOM 492 N N . VAL A 1 71 ? 0.165 5.990 6.753 1.00 82.94 71 VAL A N 1
ATOM 493 C CA . VAL A 1 71 ? 0.939 4.795 6.391 1.00 82.94 71 VAL A CA 1
ATOM 494 C C . VAL A 1 71 ? 1.106 4.779 4.877 1.00 82.94 71 VAL A C 1
ATOM 496 O O . VAL A 1 71 ? 0.116 4.752 4.146 1.00 82.94 71 VAL A O 1
ATOM 499 N N . PHE A 1 72 ? 2.356 4.792 4.415 1.00 84.31 72 PHE A N 1
ATOM 500 C CA . PHE A 1 72 ? 2.696 4.790 2.994 1.00 84.31 72 PHE A CA 1
ATOM 501 C C . PHE A 1 72 ? 2.826 3.357 2.470 1.00 84.31 72 PHE A C 1
ATOM 503 O O . PHE A 1 72 ? 3.531 2.532 3.051 1.00 84.31 72 PHE A O 1
ATOM 510 N N . VAL A 1 73 ? 2.143 3.072 1.357 1.00 86.69 73 VAL A N 1
ATOM 511 C CA . VAL A 1 73 ? 2.216 1.798 0.621 1.00 86.69 73 VAL A CA 1
ATOM 512 C C . VAL A 1 73 ? 2.616 2.102 -0.820 1.00 86.69 73 VAL A C 1
ATOM 514 O O . VAL A 1 73 ? 1.815 1.995 -1.742 1.00 86.69 73 VAL A O 1
ATOM 517 N N . ASP A 1 74 ? 3.842 2.586 -0.998 1.00 85.50 74 ASP A N 1
ATOM 518 C CA . ASP A 1 74 ? 4.293 3.255 -2.227 1.00 85.50 74 ASP A CA 1
ATOM 519 C C . ASP A 1 74 ? 5.618 2.703 -2.783 1.00 85.50 74 ASP A C 1
ATOM 521 O O . ASP A 1 74 ? 6.261 3.327 -3.627 1.00 85.50 74 ASP A O 1
ATOM 525 N N . GLY A 1 75 ? 6.070 1.551 -2.283 1.00 87.94 75 GLY A N 1
ATOM 526 C CA . GLY A 1 75 ? 7.347 0.962 -2.688 1.00 87.94 75 GLY A CA 1
ATOM 527 C C . GLY A 1 75 ? 8.577 1.781 -2.278 1.00 87.94 75 GLY A C 1
ATOM 528 O O . GLY A 1 75 ? 9.663 1.515 -2.793 1.00 87.94 75 GLY A O 1
ATOM 529 N N . GLY A 1 76 ? 8.420 2.752 -1.367 1.00 86.81 76 GLY A N 1
ATOM 530 C CA . GLY A 1 76 ? 9.478 3.618 -0.844 1.00 86.81 76 GLY A CA 1
ATOM 531 C C . GLY A 1 76 ? 9.605 4.974 -1.544 1.00 86.81 76 GLY A C 1
ATOM 532 O O . GLY A 1 76 ? 10.521 5.723 -1.216 1.00 86.81 76 GLY A O 1
ATOM 533 N N . LEU A 1 77 ? 8.727 5.300 -2.499 1.00 82.44 77 LEU A N 1
ATOM 534 C CA . LEU A 1 77 ? 8.825 6.520 -3.313 1.00 82.44 77 LEU A CA 1
ATOM 535 C C . LEU A 1 77 ? 8.889 7.812 -2.492 1.00 82.44 77 LEU A C 1
ATOM 537 O O . LEU A 1 77 ? 9.668 8.700 -2.825 1.00 82.44 77 LEU A O 1
ATOM 541 N N . ALA A 1 78 ? 8.089 7.930 -1.433 1.00 78.31 78 ALA A N 1
ATOM 542 C CA . ALA A 1 78 ? 8.022 9.138 -0.617 1.00 78.31 78 ALA A CA 1
ATOM 543 C C . ALA A 1 78 ? 9.024 9.156 0.551 1.00 78.31 78 ALA A C 1
ATOM 545 O O . ALA A 1 78 ? 8.942 10.046 1.395 1.00 78.31 78 ALA A O 1
ATOM 546 N N . GLN A 1 79 ? 9.908 8.159 0.667 1.00 69.31 79 GLN A N 1
ATOM 547 C CA . GLN A 1 79 ? 10.745 7.933 1.857 1.00 69.31 79 GLN A CA 1
ATOM 548 C C . GLN A 1 79 ? 12.255 8.063 1.581 1.00 69.31 79 GLN A C 1
ATOM 550 O O . GLN A 1 79 ? 13.069 7.644 2.409 1.00 69.31 79 GLN A O 1
ATOM 555 N N . VAL A 1 80 ? 12.623 8.636 0.431 1.00 58.16 80 VAL A N 1
ATOM 556 C CA . VAL A 1 80 ? 14.004 8.905 -0.009 1.00 58.16 80 VAL A CA 1
ATOM 557 C C . VAL A 1 80 ? 14.317 10.392 -0.086 1.00 58.16 80 VAL A C 1
ATOM 559 O O . VAL A 1 80 ? 13.406 11.181 -0.419 1.00 58.16 80 VAL A O 1
#

pLDDT: mean 73.99, std 18.94, range [32.91, 94.88]

Radius of gyration: 14.39 Å; chains: 1; bounding box: 34×19×41 Å